Protein AF-A0AAW0AR37-F1 (afdb_monomer)

Structure (mmCIF, N/CA/C/O backbone):
data_AF-A0AAW0AR37-F1
#
_entry.id   AF-A0AAW0AR37-F1
#
loop_
_atom_site.group_PDB
_atom_site.id
_atom_site.type_symbol
_atom_site.label_atom_id
_atom_site.label_alt_id
_atom_site.label_comp_id
_atom_site.label_asym_id
_atom_site.label_entity_id
_atom_site.label_seq_id
_atom_site.pdbx_PDB_ins_code
_atom_site.Cartn_x
_atom_site.Cartn_y
_atom_site.Cartn_z
_atom_site.occupancy
_atom_site.B_iso_or_equiv
_atom_site.auth_seq_id
_atom_site.auth_comp_id
_atom_site.auth_asym_id
_atom_site.auth_atom_id
_atom_site.pdbx_PDB_model_num
ATOM 1 N N . LEU A 1 1 ? 0.937 -8.458 2.730 1.00 69.44 1 LEU A N 1
ATOM 2 C CA . LEU A 1 1 ? 0.124 -7.634 1.793 1.00 69.44 1 LEU A CA 1
ATOM 3 C C . LEU A 1 1 ? 0.194 -8.248 0.392 1.00 69.44 1 LEU A C 1
ATOM 5 O O . LEU A 1 1 ? 1.263 -8.709 0.004 1.00 69.44 1 LEU A O 1
ATOM 9 N N . ALA A 1 2 ? -0.920 -8.279 -0.346 1.00 78.06 2 ALA A N 1
ATOM 10 C CA . ALA A 1 2 ? -0.977 -8.737 -1.738 1.00 78.06 2 ALA A CA 1
ATOM 11 C C . ALA A 1 2 ? -1.330 -7.559 -2.655 1.00 78.06 2 ALA A C 1
ATOM 13 O O . ALA A 1 2 ? -2.296 -6.855 -2.383 1.00 78.06 2 ALA A O 1
ATOM 14 N N . ALA A 1 3 ? -0.569 -7.355 -3.728 1.00 80.69 3 ALA A N 1
ATOM 15 C CA . ALA A 1 3 ? -0.822 -6.315 -4.717 1.00 80.69 3 ALA A CA 1
ATOM 16 C C . ALA A 1 3 ? -1.089 -6.950 -6.084 1.00 80.69 3 ALA A C 1
ATOM 18 O O . ALA A 1 3 ? -0.327 -7.813 -6.526 1.00 80.69 3 ALA A O 1
ATOM 19 N N . GLN A 1 4 ? -2.167 -6.526 -6.745 1.00 85.75 4 GLN A N 1
ATOM 20 C CA . GLN A 1 4 ? -2.521 -6.962 -8.092 1.00 85.75 4 GLN A CA 1
ATOM 21 C C . GLN A 1 4 ? -2.204 -5.864 -9.101 1.00 85.75 4 GLN A C 1
ATOM 23 O O . GLN A 1 4 ? -2.548 -4.702 -8.901 1.00 85.75 4 GLN A O 1
ATOM 28 N N . ASN A 1 5 ? -1.566 -6.250 -10.198 1.00 86.31 5 ASN A N 1
ATOM 29 C CA . ASN A 1 5 ? -1.264 -5.368 -11.306 1.00 86.31 5 ASN A CA 1
ATOM 30 C C . ASN A 1 5 ? -2.269 -5.597 -12.446 1.00 86.31 5 ASN A C 1
ATOM 32 O O . ASN A 1 5 ? -2.212 -6.642 -13.092 1.00 86.31 5 ASN A O 1
ATOM 36 N N . PRO A 1 6 ? -3.176 -4.644 -12.725 1.00 85.62 6 PRO A N 1
ATOM 37 C CA . PRO A 1 6 ? -4.122 -4.762 -13.831 1.00 85.62 6 PRO A CA 1
ATOM 38 C C . PRO A 1 6 ? -3.506 -4.402 -15.194 1.00 85.62 6 PRO A C 1
ATOM 40 O O . PRO A 1 6 ? -4.170 -4.546 -16.219 1.00 85.62 6 PRO A O 1
ATOM 43 N N . PHE A 1 7 ? -2.264 -3.913 -15.234 1.00 86.75 7 PHE A N 1
ATOM 44 C CA . PHE A 1 7 ? -1.614 -3.442 -16.452 1.00 86.75 7 PHE A CA 1
ATOM 45 C C . PHE A 1 7 ? -0.697 -4.503 -17.070 1.00 86.75 7 PHE A C 1
ATOM 47 O O . PHE A 1 7 ? -0.149 -5.374 -16.396 1.00 86.75 7 PHE A O 1
ATOM 54 N N . ASN A 1 8 ? -0.469 -4.388 -18.379 1.00 90.06 8 ASN A N 1
ATOM 55 C CA . ASN A 1 8 ? 0.442 -5.239 -19.154 1.00 90.06 8 ASN A CA 1
ATOM 56 C C . ASN A 1 8 ? 1.924 -4.815 -19.055 1.00 90.06 8 ASN A C 1
ATOM 58 O O . ASN A 1 8 ? 2.732 -5.174 -19.909 1.00 90.0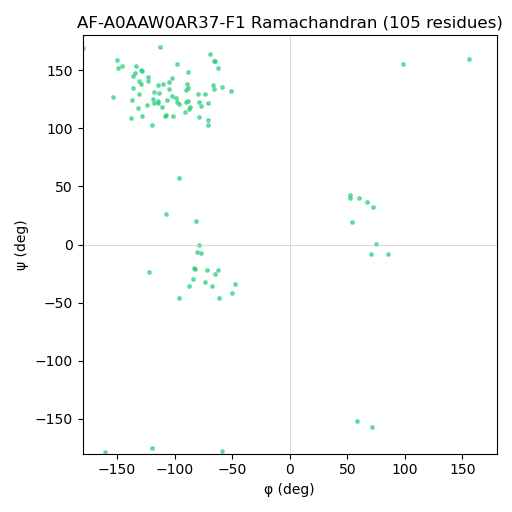6 8 ASN A O 1
ATOM 62 N N . LEU A 1 9 ? 2.279 -4.059 -18.020 1.00 90.81 9 LEU A N 1
ATOM 63 C CA . LEU A 1 9 ? 3.614 -3.531 -17.740 1.00 90.81 9 LEU A CA 1
ATOM 64 C C . LEU A 1 9 ? 3.956 -3.775 -16.272 1.00 90.81 9 LEU A C 1
ATOM 66 O O . LEU A 1 9 ? 3.054 -3.868 -15.448 1.00 90.81 9 LEU A O 1
ATOM 70 N N . GLU A 1 10 ? 5.239 -3.883 -15.936 1.00 92.31 10 GLU A N 1
ATOM 71 C CA . GLU A 1 10 ? 5.688 -4.119 -14.558 1.00 92.31 10 GLU A CA 1
ATOM 72 C C . GLU A 1 10 ? 5.384 -2.911 -13.659 1.00 92.31 10 GLU A C 1
ATOM 74 O O . GLU A 1 10 ? 5.610 -1.757 -14.045 1.00 92.31 10 GLU A O 1
ATOM 79 N N . LEU A 1 11 ? 4.894 -3.184 -12.449 1.00 91.19 11 LEU A N 1
ATOM 80 C CA . LEU A 1 11 ? 4.776 -2.196 -11.382 1.00 91.19 11 LEU A CA 1
ATOM 81 C C . LEU A 1 11 ? 5.790 -2.518 -10.287 1.00 91.19 11 LEU A C 1
ATOM 83 O O . LEU A 1 11 ? 5.932 -3.671 -9.894 1.00 91.19 11 LEU A O 1
ATOM 87 N N . THR A 1 12 ? 6.445 -1.500 -9.745 1.00 92.38 12 THR A N 1
ATOM 88 C CA . THR A 1 12 ? 7.321 -1.649 -8.579 1.00 92.38 12 THR A CA 1
ATOM 89 C C . THR A 1 12 ? 6.779 -0.829 -7.430 1.00 92.38 12 THR A C 1
ATOM 91 O O . THR A 1 12 ? 6.604 0.376 -7.565 1.00 92.38 12 THR A O 1
ATOM 94 N N . LEU A 1 13 ? 6.499 -1.477 -6.309 1.00 89.31 13 LEU A N 1
ATOM 95 C CA . LEU A 1 13 ? 6.001 -0.845 -5.097 1.00 89.31 13 LEU A CA 1
ATOM 96 C C . LEU A 1 13 ? 7.186 -0.364 -4.251 1.00 89.31 13 LEU A C 1
ATOM 98 O O . LEU A 1 13 ? 7.995 -1.177 -3.795 1.00 89.31 13 LEU A O 1
ATOM 102 N N . ASP A 1 14 ? 7.278 0.950 -4.049 1.00 89.81 14 ASP A N 1
ATOM 103 C CA . ASP A 1 14 ? 8.370 1.580 -3.301 1.00 89.81 14 ASP A CA 1
ATOM 104 C C . ASP A 1 14 ? 7.980 1.829 -1.844 1.00 89.81 14 ASP A C 1
ATOM 106 O O . ASP A 1 14 ? 8.742 1.511 -0.931 1.00 89.81 14 ASP A O 1
ATOM 110 N N . SER A 1 15 ? 6.782 2.368 -1.605 1.00 88.25 15 SER A N 1
ATOM 111 C CA . SER A 1 15 ? 6.295 2.607 -0.248 1.00 88.25 15 SER A CA 1
ATOM 112 C C . SER A 1 15 ? 4.777 2.518 -0.128 1.00 88.25 15 SER A C 1
ATOM 114 O O . SER A 1 15 ? 4.031 2.656 -1.106 1.00 88.25 15 SER A O 1
ATOM 116 N N . LEU A 1 16 ? 4.325 2.289 1.099 1.00 86.00 16 LEU A N 1
ATOM 117 C CA . LEU A 1 16 ? 2.928 2.226 1.492 1.00 86.00 16 LEU A CA 1
ATOM 118 C C . LEU A 1 16 ? 2.742 2.984 2.806 1.00 86.00 16 LEU A C 1
ATOM 120 O O . LEU A 1 16 ? 3.376 2.663 3.806 1.00 86.00 16 LEU A O 1
ATOM 124 N N . LEU A 1 17 ? 1.828 3.945 2.788 1.00 87.00 17 LEU A N 1
ATOM 125 C CA . LEU A 1 17 ? 1.294 4.615 3.960 1.00 87.00 17 LEU A CA 1
ATOM 126 C C . LEU A 1 17 ? -0.185 4.250 4.068 1.00 87.00 17 LEU A C 1
ATOM 128 O O . LEU A 1 17 ? -0.942 4.518 3.138 1.00 87.00 17 LEU A O 1
ATOM 132 N N . THR A 1 18 ? -0.630 3.659 5.166 1.00 83.31 18 THR A N 1
ATOM 133 C CA . TH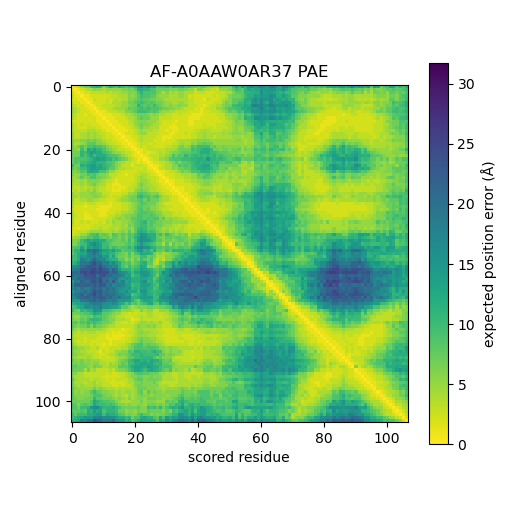R A 1 18 ? -2.045 3.324 5.352 1.00 83.31 18 THR A CA 1
ATOM 134 C C . THR A 1 18 ? -2.458 3.373 6.812 1.00 83.31 18 THR A C 1
ATOM 136 O O . THR A 1 18 ? -1.647 3.146 7.707 1.00 83.31 18 THR A O 1
ATOM 139 N N . ASN A 1 19 ? -3.734 3.662 7.044 1.00 84.81 19 ASN A N 1
ATOM 140 C CA . ASN A 1 19 ? -4.358 3.601 8.353 1.00 84.81 19 ASN A CA 1
ATOM 141 C C . ASN A 1 19 ? -5.409 2.497 8.354 1.00 84.81 19 ASN A C 1
ATOM 143 O O . ASN A 1 19 ? -6.350 2.523 7.563 1.00 84.81 19 ASN A O 1
ATOM 147 N N . ALA A 1 20 ? -5.262 1.558 9.277 1.00 80.88 20 ALA A N 1
ATOM 148 C CA . ALA A 1 20 ? -6.213 0.491 9.516 1.00 80.88 20 ALA A CA 1
ATOM 149 C C . ALA A 1 20 ? -7.058 0.802 10.757 1.00 80.88 20 ALA A C 1
ATOM 151 O O . ALA A 1 20 ? -6.578 1.357 11.753 1.00 80.88 20 ALA A O 1
ATOM 152 N N . GLY A 1 21 ? -8.331 0.445 10.714 1.00 80.50 21 GLY A N 1
ATOM 153 C CA . GLY A 1 21 ? -9.289 0.770 11.750 1.00 80.50 21 GLY A CA 1
ATOM 154 C C . GLY A 1 21 ? -10.526 -0.114 11.733 1.00 80.50 21 GLY A C 1
ATOM 155 O O . GLY A 1 21 ? -10.646 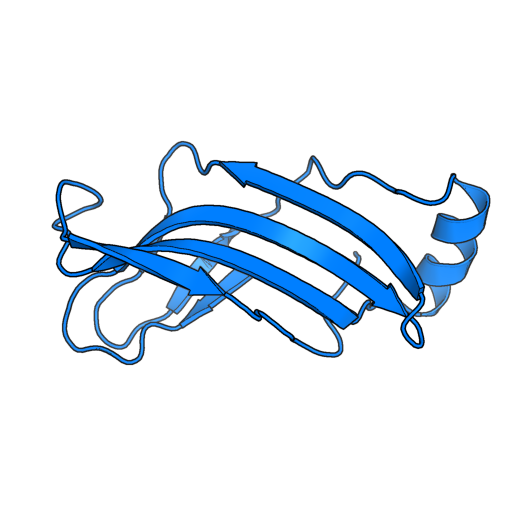-1.033 10.933 1.00 80.50 21 GLY A O 1
ATOM 156 N N . LEU A 1 22 ? -11.446 0.162 12.649 1.00 79.31 22 LEU A N 1
ATOM 157 C CA . LEU A 1 22 ? -12.726 -0.528 12.766 1.00 79.31 22 LEU A CA 1
ATOM 158 C C . LEU A 1 22 ? -13.814 0.519 13.002 1.00 79.31 22 LEU A C 1
ATOM 160 O O . LEU A 1 22 ? -13.630 1.424 13.819 1.00 79.31 22 LEU A O 1
ATOM 164 N N . ASN A 1 23 ? -14.941 0.415 12.291 1.00 76.44 23 ASN A N 1
ATOM 165 C CA . ASN A 1 23 ? -16.065 1.361 12.388 1.00 76.44 23 ASN A CA 1
ATOM 166 C C . ASN A 1 23 ? -15.639 2.836 12.205 1.00 76.44 23 ASN A C 1
ATOM 168 O O . ASN A 1 23 ? -16.078 3.716 12.944 1.00 76.44 23 ASN A O 1
ATOM 172 N N . GLY A 1 24 ? -14.721 3.104 11.269 1.00 73.12 24 GLY A N 1
ATOM 173 C CA . GLY A 1 24 ? -14.198 4.452 11.003 1.00 73.12 24 GLY A CA 1
ATOM 174 C C . GLY A 1 24 ? -13.211 4.991 12.047 1.00 73.12 24 GLY A C 1
ATOM 175 O O . GLY A 1 24 ? -12.708 6.100 11.894 1.00 73.12 24 GLY A O 1
ATOM 176 N N . THR A 1 2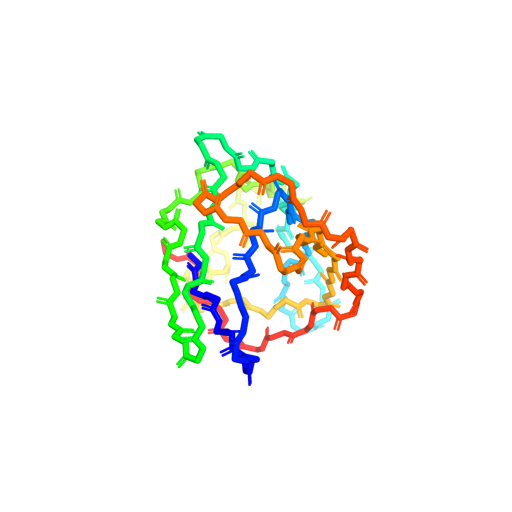5 ? -12.897 4.225 13.095 1.00 79.38 25 THR A N 1
ATOM 177 C CA . THR A 1 25 ? -11.892 4.601 14.099 1.00 79.38 25 THR A CA 1
ATOM 178 C C . THR A 1 25 ? -10.553 3.961 13.751 1.00 79.38 25 THR A C 1
ATOM 180 O O . THR A 1 25 ? -10.466 2.740 13.661 1.00 79.38 25 THR A O 1
ATOM 183 N N . GLY A 1 26 ? -9.507 4.768 13.555 1.00 79.62 26 GLY A N 1
ATOM 184 C CA . GLY A 1 26 ? -8.154 4.279 13.266 1.00 79.62 26 GLY A CA 1
ATOM 185 C C . GLY A 1 26 ? -7.482 3.670 14.499 1.00 79.62 26 GLY A C 1
ATOM 186 O O . GLY A 1 26 ? -7.420 4.306 15.553 1.00 79.62 26 GLY A O 1
ATOM 187 N N . PHE A 1 27 ? -6.950 2.459 14.353 1.00 76.12 27 PHE A N 1
ATOM 188 C CA . PHE A 1 27 ? -6.292 1.700 15.424 1.00 76.12 27 PHE A CA 1
ATOM 189 C C . PHE A 1 27 ? -4.847 1.316 15.102 1.00 76.12 27 PHE A C 1
ATOM 191 O O . PHE A 1 27 ? -4.054 1.088 16.018 1.00 76.12 27 PHE A O 1
ATOM 198 N N . ALA A 1 28 ? -4.505 1.253 13.819 1.00 76.19 28 ALA A N 1
ATOM 199 C CA . A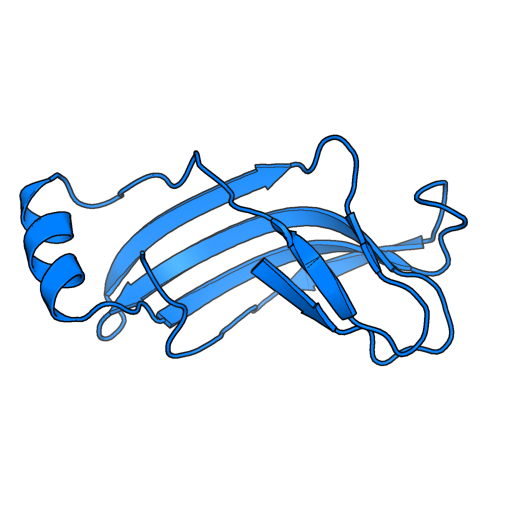LA A 1 28 ? -3.163 0.966 13.359 1.00 76.19 28 ALA A CA 1
ATOM 200 C C . ALA A 1 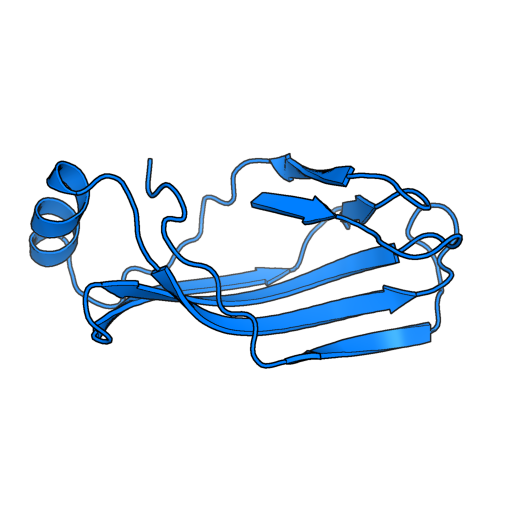28 ? -2.793 1.913 12.216 1.00 76.19 28 ALA A C 1
ATOM 202 O O . ALA A 1 28 ? -3.635 2.289 11.403 1.00 76.19 28 ALA A O 1
ATOM 203 N N . SER A 1 29 ? -1.531 2.297 12.150 1.00 80.25 29 SER A N 1
ATOM 204 C CA . SER A 1 29 ? -0.958 3.039 11.038 1.00 80.25 29 SER A CA 1
ATOM 205 C C . SER A 1 29 ? 0.305 2.326 10.588 1.00 80.25 29 SER A C 1
ATOM 207 O O . SER A 1 29 ? 1.084 1.833 11.403 1.00 80.25 29 SER A O 1
ATOM 209 N N . LEU A 1 30 ? 0.486 2.236 9.283 1.00 80.06 30 LEU A N 1
ATOM 210 C CA . LEU A 1 30 ? 1.644 1.636 8.657 1.00 80.06 30 LEU A CA 1
ATOM 211 C C . LEU A 1 30 ? 2.263 2.671 7.731 1.00 80.06 30 LEU A C 1
ATOM 213 O O . LEU A 1 30 ? 1.612 3.097 6.783 1.00 80.06 30 LEU A O 1
ATOM 217 N N . ASP A 1 31 ? 3.516 3.026 7.987 1.00 86.19 31 ASP A N 1
ATOM 218 C CA . ASP A 1 31 ? 4.365 3.782 7.071 1.00 86.19 31 ASP A CA 1
ATOM 219 C C . ASP A 1 31 ? 5.586 2.917 6.758 1.00 86.19 31 ASP A C 1
ATOM 221 O O . ASP A 1 31 ? 6.461 2.721 7.602 1.00 86.19 31 ASP A O 1
ATOM 225 N N . HIS A 1 32 ? 5.594 2.306 5.575 1.00 82.94 32 HIS A N 1
ATOM 226 C CA . HIS A 1 32 ? 6.592 1.317 5.201 1.00 82.94 32 HIS A CA 1
ATOM 227 C C . HIS A 1 32 ? 7.198 1.616 3.836 1.00 82.94 32 HIS A C 1
ATOM 229 O O . HIS A 1 32 ? 6.495 1.781 2.839 1.00 82.94 32 HIS A O 1
ATOM 235 N N . THR A 1 33 ? 8.527 1.619 3.785 1.00 87.00 33 THR A N 1
ATOM 236 C CA . THR A 1 33 ? 9.302 1.671 2.542 1.00 87.00 33 THR A CA 1
ATOM 237 C C . THR A 1 33 ? 9.918 0.299 2.295 1.00 87.00 33 THR A C 1
ATOM 239 O O . THR A 1 33 ? 10.628 -0.222 3.153 1.00 87.00 33 THR A O 1
ATOM 242 N N . PHE A 1 34 ? 9.653 -0.289 1.129 1.00 82.94 34 PHE A N 1
ATOM 243 C CA . PHE A 1 34 ? 10.083 -1.647 0.803 1.00 82.94 34 PHE A CA 1
ATOM 244 C C . PHE A 1 34 ? 11.557 -1.683 0.394 1.00 82.94 34 PHE A C 1
ATOM 246 O O . PHE A 1 34 ? 11.967 -1.042 -0.577 1.00 82.94 34 PHE A O 1
ATOM 253 N N . VAL A 1 35 ? 12.354 -2.476 1.115 1.00 84.19 35 VAL A N 1
ATOM 254 C CA . VAL A 1 35 ? 13.762 -2.746 0.797 1.00 84.19 35 VAL A CA 1
ATOM 255 C C . VAL A 1 35 ? 14.048 -4.245 1.009 1.00 84.19 35 VAL A C 1
ATOM 257 O O . VAL A 1 35 ? 14.096 -4.684 2.156 1.00 84.19 35 VAL A O 1
ATOM 260 N N . PRO A 1 36 ? 14.258 -5.051 -0.053 1.00 83.62 36 PRO A N 1
ATOM 261 C CA . PRO A 1 36 ? 14.157 -4.690 -1.469 1.00 83.62 36 PRO A CA 1
ATOM 262 C C . PRO A 1 36 ? 12.720 -4.324 -1.877 1.00 83.62 36 PRO A C 1
ATOM 264 O O . PRO A 1 36 ? 11.754 -4.709 -1.222 1.00 83.62 36 PRO A O 1
ATOM 267 N N . GLN A 1 37 ? 12.591 -3.573 -2.970 1.00 86.31 37 GLN A N 1
ATOM 268 C CA . GLN A 1 37 ? 11.293 -3.165 -3.517 1.00 86.31 37 GLN A CA 1
ATOM 269 C C . GLN A 1 37 ? 10.472 -4.383 -3.956 1.00 86.31 37 GLN A C 1
ATOM 271 O O . GLN A 1 37 ? 11.029 -5.401 -4.377 1.00 86.31 37 GLN A O 1
ATOM 276 N N . VAL A 1 38 ? 9.143 -4.268 -3.914 1.00 88.38 38 VAL A N 1
ATOM 277 C CA . VAL A 1 38 ? 8.256 -5.356 -4.349 1.00 88.38 38 VAL A CA 1
ATOM 278 C C . VAL A 1 38 ? 7.939 -5.181 -5.828 1.00 88.38 38 VAL A C 1
ATOM 280 O O . VAL A 1 38 ? 7.270 -4.228 -6.226 1.00 88.38 38 VAL A O 1
ATOM 283 N N . VAL A 1 39 ? 8.409 -6.122 -6.644 1.00 91.06 39 VAL A N 1
ATOM 284 C CA . VAL A 1 39 ? 8.133 -6.159 -8.083 1.00 91.06 39 VAL A CA 1
ATOM 285 C C . VAL A 1 39 ? 6.840 -6.927 -8.331 1.00 91.06 39 VAL A C 1
ATOM 287 O O . VAL A 1 39 ? 6.709 -8.087 -7.939 1.00 91.06 39 VAL A O 1
ATOM 290 N N . ILE A 1 40 ? 5.888 -6.281 -8.998 1.00 90.75 40 ILE A N 1
ATOM 291 C CA . ILE A 1 40 ? 4.593 -6.846 -9.366 1.00 90.75 40 ILE A CA 1
ATOM 292 C C . ILE A 1 40 ? 4.595 -7.097 -10.882 1.00 90.75 40 ILE A C 1
ATOM 294 O O . ILE A 1 40 ? 4.611 -6.139 -11.667 1.00 90.75 40 ILE A O 1
ATOM 298 N N . PRO A 1 41 ? 4.583 -8.368 -11.325 1.00 90.62 41 PRO A N 1
ATOM 299 C CA . PRO A 1 41 ? 4.672 -8.690 -12.743 1.00 90.62 41 PRO A CA 1
ATOM 300 C C . PRO A 1 41 ? 3.446 -8.182 -13.524 1.00 90.62 41 PRO A C 1
ATOM 302 O O . PRO A 1 41 ? 2.382 -7.970 -12.931 1.00 90.62 41 PRO A O 1
ATOM 305 N N . PRO A 1 42 ? 3.568 -7.994 -14.853 1.00 89.69 42 PRO A N 1
ATOM 306 C CA . PRO A 1 42 ? 2.443 -7.654 -15.724 1.00 89.69 42 PRO A CA 1
ATOM 307 C C . PRO A 1 42 ? 1.262 -8.610 -15.537 1.00 89.69 42 PRO A C 1
ATOM 309 O O . PRO A 1 42 ? 1.455 -9.825 -15.555 1.00 89.69 42 PRO A O 1
ATOM 312 N N . LEU A 1 43 ? 0.049 -8.066 -15.385 1.00 90.00 43 LEU A N 1
ATOM 313 C CA . LEU A 1 43 ? -1.202 -8.824 -15.210 1.00 90.00 43 LEU A CA 1
ATOM 314 C C . LEU A 1 43 ? -1.175 -9.846 -14.054 1.00 90.00 43 LEU A C 1
ATOM 316 O O . LEU A 1 43 ? -1.972 -10.785 -14.030 1.00 90.00 43 LEU A O 1
ATOM 320 N N . GLY A 1 44 ? -0.246 -9.690 -13.110 1.00 87.31 44 GLY A N 1
ATOM 321 C CA . GLY A 1 44 ? 0.006 -10.652 -12.046 1.00 87.31 44 GLY A CA 1
ATOM 322 C C . GLY A 1 44 ? -0.205 -10.084 -10.650 1.00 87.31 44 GLY A C 1
ATOM 323 O O . GLY A 1 44 ? -0.630 -8.945 -10.452 1.00 87.31 44 GLY A O 1
ATOM 324 N N . THR A 1 45 ? 0.110 -10.909 -9.658 1.00 86.69 45 THR A N 1
ATOM 325 C CA . THR A 1 45 ? 0.045 -10.551 -8.240 1.00 86.69 45 THR A CA 1
ATOM 326 C C . THR A 1 45 ? 1.399 -10.757 -7.587 1.00 86.69 45 THR A C 1
ATOM 328 O O . THR A 1 45 ? 2.051 -11.768 -7.847 1.00 86.69 45 THR A O 1
ATOM 331 N N . ALA A 1 46 ? 1.788 -9.857 -6.690 1.00 84.44 46 ALA A N 1
ATOM 332 C CA . ALA A 1 46 ? 2.940 -10.053 -5.822 1.00 84.44 46 ALA A CA 1
ATOM 333 C C . ALA A 1 46 ? 2.535 -9.931 -4.357 1.00 84.44 46 ALA A C 1
ATOM 335 O O . ALA A 1 46 ? 1.667 -9.138 -3.986 1.00 84.44 46 ALA A O 1
ATOM 336 N N . GLN A 1 47 ? 3.177 -10.740 -3.524 1.00 81.38 47 GLN A N 1
ATOM 337 C CA . GLN A 1 47 ? 3.038 -10.687 -2.079 1.00 81.38 47 GLN A CA 1
ATOM 338 C C . GLN A 1 47 ? 4.268 -9.983 -1.519 1.00 81.38 47 GLN A C 1
ATOM 340 O O . GLN A 1 47 ? 5.392 -10.383 -1.809 1.00 81.38 47 GLN A O 1
ATOM 345 N N . SER A 1 48 ? 4.064 -8.957 -0.700 1.00 69.31 48 SER A N 1
ATOM 346 C CA . SER A 1 48 ? 5.163 -8.255 -0.030 1.00 69.31 48 SER A CA 1
ATOM 347 C C . SER A 1 48 ? 5.699 -9.005 1.196 1.00 69.31 48 SER A C 1
ATOM 349 O O . SER A 1 48 ? 6.568 -8.493 1.891 1.00 69.31 48 SER A O 1
ATOM 351 N N . GLY A 1 49 ? 5.122 -10.166 1.525 1.00 67.25 49 GLY A N 1
ATOM 352 C CA . GLY A 1 49 ? 5.345 -10.846 2.799 1.00 67.25 49 GLY A CA 1
ATOM 353 C C . GLY A 1 49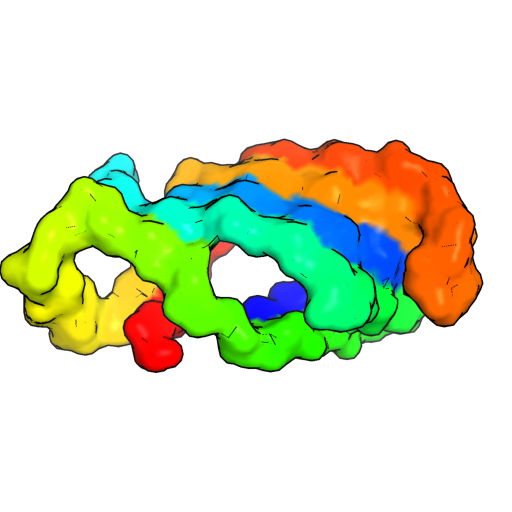 ? 4.678 -10.140 3.987 1.00 67.25 49 GLY A C 1
ATOM 354 O O . GLY A 1 49 ? 3.698 -9.397 3.822 1.00 67.25 49 GLY A O 1
ATOM 355 N N . ASN A 1 50 ? 5.215 -10.410 5.180 1.00 66.00 50 ASN A N 1
ATOM 356 C CA . ASN A 1 50 ? 4.773 -9.834 6.450 1.00 66.00 50 ASN A CA 1
ATOM 357 C C . ASN A 1 50 ? 5.514 -8.522 6.717 1.00 66.00 50 ASN A C 1
ATOM 359 O O . ASN A 1 50 ? 6.734 -8.465 6.582 1.00 66.00 50 ASN A O 1
ATOM 363 N N . ILE A 1 51 ? 4.780 -7.489 7.130 1.00 66.31 51 ILE A N 1
ATOM 364 C CA . ILE A 1 51 ? 5.347 -6.195 7.513 1.00 66.31 51 ILE A CA 1
ATOM 365 C C . ILE A 1 51 ? 5.207 -6.081 9.032 1.00 66.31 51 ILE A C 1
ATOM 367 O O . ILE A 1 51 ? 4.090 -6.030 9.536 1.00 66.31 51 ILE A O 1
ATOM 371 N N . ALA A 1 52 ? 6.329 -6.125 9.754 1.00 55.50 52 ALA A N 1
ATOM 372 C CA . ALA A 1 52 ? 6.340 -6.228 11.217 1.00 55.50 52 ALA A CA 1
ATOM 373 C C . ALA A 1 52 ? 6.158 -4.877 11.940 1.00 55.50 52 ALA A C 1
ATOM 375 O O . ALA A 1 52 ? 5.743 -4.856 13.095 1.00 55.50 52 ALA A O 1
ATOM 376 N N . ASP A 1 53 ? 6.417 -3.757 11.263 1.00 61.38 53 ASP A N 1
ATOM 377 C CA . ASP A 1 53 ? 6.450 -2.420 11.871 1.00 61.38 53 ASP A CA 1
ATOM 378 C C . ASP A 1 53 ? 5.121 -1.670 11.710 1.00 61.38 53 ASP A C 1
ATOM 380 O O . ASP A 1 53 ? 5.051 -0.580 11.140 1.00 61.38 53 ASP A O 1
ATOM 384 N N . VAL A 1 54 ? 4.034 -2.271 12.195 1.00 60.69 54 VAL A N 1
ATOM 385 C CA . VAL A 1 54 ? 2.727 -1.605 12.255 1.00 60.69 54 VAL A CA 1
ATOM 386 C C . VAL A 1 54 ? 2.632 -0.815 13.562 1.00 60.69 54 VAL A C 1
ATOM 388 O O . VAL A 1 54 ? 2.676 -1.387 14.652 1.00 60.69 54 VAL A O 1
ATOM 391 N N . LEU A 1 55 ? 2.473 0.507 13.472 1.00 68.81 55 LEU A N 1
ATOM 392 C CA . LEU A 1 55 ? 2.273 1.363 14.636 1.00 68.81 55 LEU A CA 1
ATOM 393 C C . LEU A 1 55 ? 0.833 1.234 15.135 1.00 68.81 55 LEU A C 1
ATOM 395 O O . LEU A 1 55 ? -0.114 1.599 14.443 1.00 68.81 55 LEU A O 1
ATOM 399 N N . LEU A 1 56 ? 0.662 0.785 16.373 1.00 66.06 56 LEU A N 1
ATOM 400 C CA . LEU A 1 56 ? -0.633 0.816 17.047 1.00 66.06 56 LEU A CA 1
ATOM 401 C C . LEU A 1 56 ? -0.890 2.234 17.560 1.00 66.06 56 LEU A C 1
ATOM 403 O O . LEU A 1 56 ? -0.235 2.697 18.494 1.00 66.06 56 LEU A O 1
ATOM 407 N N . THR A 1 57 ? -1.837 2.938 16.941 1.00 66.44 57 THR A N 1
ATOM 408 C CA . THR A 1 57 ? -2.196 4.311 17.337 1.00 66.44 57 THR A CA 1
ATOM 409 C C . THR A 1 57 ? -2.947 4.337 18.665 1.00 66.44 57 THR A C 1
ATOM 411 O O . THR A 1 57 ? -2.953 5.349 19.362 1.00 66.44 57 THR A O 1
ATOM 414 N N . GLN A 1 58 ? -3.559 3.212 19.028 1.00 58.16 58 GLN A N 1
ATOM 415 C CA . GLN A 1 58 ? -4.283 3.005 20.270 1.00 58.16 58 GLN A CA 1
ATOM 416 C C . GLN A 1 58 ? -3.584 1.864 21.025 1.00 58.16 58 GLN A C 1
ATOM 418 O O . GLN A 1 58 ? -3.377 0.798 20.454 1.00 58.16 58 GLN A O 1
ATOM 423 N N . GLY A 1 59 ? -3.179 2.090 22.280 1.00 54.69 59 GLY A N 1
ATOM 424 C CA . GLY A 1 59 ? -2.311 1.175 23.043 1.00 54.69 59 GLY A CA 1
ATOM 425 C C . GLY A 1 59 ? -2.841 -0.260 23.238 1.00 54.69 59 GLY A C 1
ATOM 426 O O . GLY A 1 59 ? -3.923 -0.619 22.781 1.00 54.69 59 GLY A O 1
ATOM 427 N N . LEU A 1 60 ? -2.089 -1.087 23.977 1.00 52.31 60 LEU A N 1
ATOM 428 C CA . LEU A 1 60 ? -2.281 -2.549 24.094 1.00 52.31 60 LEU A CA 1
ATOM 429 C C . LEU A 1 60 ? -3.732 -3.017 24.362 1.00 52.31 60 LEU A C 1
ATOM 431 O O . LEU A 1 60 ? -4.150 -4.058 23.864 1.00 52.31 60 LEU A O 1
ATOM 435 N N . ASN A 1 61 ? -4.521 -2.243 25.113 1.00 53.59 61 ASN A N 1
ATOM 436 C CA . ASN A 1 61 ? -5.922 -2.568 25.413 1.00 53.59 61 ASN A CA 1
ATOM 437 C C . ASN A 1 61 ? -6.835 -2.495 24.178 1.00 53.59 61 ASN A C 1
ATOM 439 O O . ASN A 1 61 ? -7.753 -3.297 24.038 1.00 53.59 61 ASN A O 1
ATOM 443 N N . SER A 1 62 ? -6.576 -1.558 23.267 1.00 55.12 62 SER A N 1
ATOM 444 C CA . SER A 1 62 ? -7.314 -1.446 22.007 1.00 55.12 62 SER A CA 1
ATOM 445 C C . SER A 1 62 ? -6.914 -2.548 21.032 1.00 55.12 62 SER A C 1
ATOM 447 O O . SER A 1 62 ? -7.767 -3.058 20.315 1.00 55.12 62 SER A O 1
ATOM 449 N N . PHE A 1 63 ? -5.653 -2.989 21.074 1.00 53.41 63 PHE A N 1
ATOM 450 C CA . PHE A 1 63 ? -5.198 -4.168 20.339 1.00 53.41 63 PHE A CA 1
ATOM 451 C C . PHE A 1 63 ? -5.929 -5.440 20.794 1.00 53.41 63 PHE A C 1
ATOM 453 O O . PHE A 1 63 ? -6.466 -6.167 19.964 1.00 53.41 63 PHE A O 1
ATOM 460 N N . LEU A 1 64 ? -6.062 -5.666 22.106 1.00 52.88 64 LEU A N 1
ATOM 461 C CA . LEU A 1 64 ? -6.819 -6.802 22.653 1.00 52.88 64 LEU A CA 1
ATOM 462 C C . LEU A 1 64 ? -8.315 -6.786 22.299 1.00 52.88 64 LEU A C 1
ATOM 464 O O . LEU A 1 64 ? -8.932 -7.844 22.310 1.00 52.88 64 LEU A O 1
ATOM 468 N N . ASN A 1 65 ? -8.895 -5.630 21.964 1.00 55.62 65 ASN A N 1
ATOM 469 C CA . ASN A 1 65 ? -10.271 -5.536 21.458 1.00 55.62 65 ASN A CA 1
ATOM 470 C C . ASN A 1 65 ? -10.381 -5.833 19.952 1.00 55.62 65 ASN A C 1
ATOM 472 O O . ASN A 1 65 ? -11.457 -6.200 19.487 1.00 55.62 65 ASN A O 1
ATOM 476 N N . ILE A 1 66 ? -9.285 -5.706 19.198 1.00 55.19 66 ILE A N 1
ATOM 477 C CA . ILE A 1 66 ? -9.208 -6.021 17.760 1.00 55.19 66 ILE A CA 1
ATOM 478 C C . ILE A 1 66 ? -8.860 -7.494 17.532 1.00 55.19 66 ILE A C 1
ATOM 480 O O . ILE A 1 66 ? -9.388 -8.104 16.607 1.00 55.19 66 ILE A O 1
ATOM 484 N N . VAL A 1 67 ? -8.020 -8.095 18.380 1.00 54.78 67 VAL A N 1
ATOM 485 C CA . VAL A 1 67 ? -7.640 -9.520 18.293 1.00 54.78 67 VAL A CA 1
ATOM 486 C C . VAL A 1 67 ? -8.857 -10.469 18.180 1.00 54.78 67 VAL A C 1
ATOM 488 O O . VAL A 1 67 ? -8.806 -11.362 17.336 1.00 54.78 67 VAL A O 1
ATOM 491 N N . PRO A 1 68 ? -9.974 -10.284 18.921 1.00 55.94 68 PRO A N 1
ATOM 492 C CA . PRO A 1 68 ? -11.191 -11.081 18.747 1.00 55.94 68 PRO A CA 1
ATOM 493 C C . PRO A 1 68 ? -11.877 -10.895 17.386 1.00 55.94 68 PRO A C 1
ATOM 495 O O . PRO A 1 68 ? -12.608 -11.780 16.952 1.00 55.94 68 PRO A O 1
ATOM 498 N N . VAL A 1 69 ? -11.678 -9.745 16.733 1.00 59.66 69 VAL A N 1
ATOM 499 C CA . VAL A 1 69 ? -12.272 -9.391 15.432 1.00 59.66 69 VAL A CA 1
ATOM 500 C C . VAL A 1 69 ? -11.438 -9.956 14.277 1.00 59.66 69 VAL A C 1
ATOM 502 O O . VAL A 1 69 ? -11.984 -10.287 13.229 1.00 59.66 69 VAL A O 1
ATOM 505 N N . GLY A 1 70 ? -10.122 -10.104 14.462 1.00 60.94 70 GLY A N 1
ATOM 506 C CA . GLY A 1 70 ? -9.212 -10.780 13.528 1.00 60.94 70 GLY A CA 1
ATOM 507 C C . GLY A 1 70 ? -8.935 -10.040 12.210 1.00 60.94 70 GLY A C 1
ATOM 508 O O . GLY A 1 70 ? -8.043 -10.445 11.464 1.00 60.94 70 GLY A O 1
ATOM 509 N N . ALA A 1 71 ? -9.648 -8.948 11.926 1.00 67.44 71 ALA A N 1
ATOM 510 C CA . ALA A 1 71 ? -9.483 -8.128 10.731 1.00 67.44 71 ALA A CA 1
ATOM 511 C C . ALA A 1 71 ? -9.734 -6.637 11.017 1.00 67.44 71 ALA A C 1
ATOM 513 O O . ALA A 1 71 ? -10.475 -6.280 11.934 1.00 67.44 71 ALA A O 1
ATOM 514 N N . LEU A 1 72 ? -9.115 -5.777 10.209 1.00 71.56 72 LEU A N 1
ATOM 515 C CA . LEU A 1 72 ? -9.250 -4.323 10.213 1.00 71.56 72 LEU A CA 1
ATOM 516 C C . LEU A 1 72 ? -9.550 -3.814 8.802 1.00 71.56 72 LEU A C 1
ATOM 518 O O . LEU A 1 72 ? -9.093 -4.378 7.812 1.00 71.56 72 LEU A O 1
ATOM 522 N N . ASP A 1 73 ? -10.268 -2.705 8.710 1.00 76.75 73 ASP A N 1
ATOM 523 C CA . ASP A 1 73 ? -10.495 -2.000 7.455 1.00 76.75 73 ASP A CA 1
ATOM 524 C C . ASP A 1 73 ? -9.389 -0.963 7.242 1.00 76.75 73 ASP A C 1
ATOM 526 O O . ASP A 1 73 ? -9.082 -0.185 8.144 1.00 76.75 73 ASP A O 1
ATOM 530 N N . LEU A 1 74 ? -8.796 -0.906 6.051 1.00 79.19 74 LEU A N 1
ATOM 531 C CA . LEU A 1 74 ? -7.982 0.231 5.632 1.00 79.19 74 LEU A CA 1
ATOM 532 C C . LEU A 1 74 ? -8.924 1.409 5.390 1.00 79.19 74 LEU A C 1
ATOM 534 O O . LEU A 1 74 ? -9.659 1.434 4.405 1.00 79.19 74 LEU A O 1
ATOM 538 N N . LEU A 1 75 ? -8.889 2.373 6.307 1.00 81.56 75 LEU A N 1
ATOM 539 C CA . LEU A 1 75 ? -9.694 3.597 6.279 1.00 81.56 75 LEU A CA 1
ATOM 540 C C . LEU A 1 75 ? -9.157 4.632 5.280 1.00 81.56 75 LEU A C 1
ATOM 542 O O . LEU A 1 75 ? -9.747 5.693 5.110 1.00 81.56 75 LEU A O 1
ATOM 546 N N . GLY A 1 76 ? -7.991 4.363 4.701 1.00 81.94 76 GLY A N 1
ATOM 547 C CA . GLY A 1 76 ? -7.328 5.234 3.750 1.00 81.94 76 GLY A CA 1
ATOM 548 C C . GLY A 1 76 ? -5.825 4.990 3.719 1.00 81.94 76 GLY A C 1
ATOM 549 O O . GLY A 1 76 ? -5.216 4.453 4.653 1.00 81.94 76 GLY A O 1
ATOM 550 N N . GLY A 1 77 ? -5.202 5.411 2.627 1.00 84.25 77 GLY A N 1
ATOM 551 C CA . GLY A 1 77 ? -3.770 5.271 2.448 1.00 84.25 77 GLY A CA 1
ATOM 552 C C . GLY A 1 77 ? -3.284 5.840 1.131 1.00 84.25 77 GLY A C 1
ATOM 553 O O . GLY A 1 77 ? -4.059 6.177 0.238 1.00 84.25 77 GLY A O 1
ATOM 554 N N . SER A 1 78 ? -1.970 5.936 1.010 1.00 87.06 78 SER A N 1
ATOM 555 C CA . SER A 1 78 ? -1.305 6.244 -0.241 1.00 87.06 78 SER A CA 1
ATOM 556 C C . SER A 1 78 ? -0.127 5.314 -0.455 1.00 87.06 78 SER A C 1
ATOM 558 O O . SER A 1 78 ? 0.542 4.909 0.491 1.00 87.06 78 SER A O 1
ATOM 560 N N . SER A 1 79 ? 0.147 4.998 -1.708 1.00 87.88 79 SER A N 1
ATOM 561 C CA . SER A 1 79 ? 1.288 4.192 -2.094 1.00 87.88 79 SER A CA 1
ATOM 562 C C . SER A 1 79 ? 2.054 4.867 -3.218 1.00 87.88 79 SER A C 1
ATOM 564 O O . SER A 1 79 ? 1.463 5.450 -4.129 1.00 87.88 79 SER A O 1
ATOM 566 N N . ASN A 1 80 ? 3.378 4.784 -3.147 1.00 90.19 80 ASN A N 1
ATOM 567 C CA . ASN A 1 80 ? 4.246 5.179 -4.242 1.00 90.19 80 ASN A CA 1
ATOM 568 C C . ASN A 1 80 ? 4.638 3.932 -5.030 1.00 90.19 80 ASN A C 1
ATOM 570 O O . ASN A 1 80 ? 5.205 2.982 -4.481 1.00 90.19 80 ASN A O 1
ATOM 574 N N . VAL A 1 81 ? 4.326 3.955 -6.321 1.00 90.56 81 VAL A N 1
ATOM 575 C CA . VAL A 1 81 ? 4.561 2.864 -7.263 1.00 90.56 81 VAL A CA 1
ATOM 576 C C . VAL A 1 81 ? 5.311 3.417 -8.472 1.00 90.56 81 VAL A C 1
ATOM 578 O O . VAL A 1 81 ? 5.120 4.566 -8.858 1.00 90.56 81 VAL A O 1
ATOM 581 N N . ARG A 1 82 ? 6.148 2.613 -9.118 1.00 93.81 82 ARG A N 1
ATOM 582 C CA . ARG A 1 82 ? 6.757 2.927 -10.415 1.00 93.81 82 ARG A CA 1
ATOM 583 C C . ARG A 1 82 ? 6.189 2.031 -11.500 1.00 93.81 82 ARG A C 1
ATOM 585 O O . ARG A 1 82 ? 6.364 0.814 -11.458 1.00 93.81 82 ARG A O 1
ATOM 592 N N . ALA A 1 83 ? 5.548 2.641 -12.491 1.00 90.81 83 ALA A N 1
ATOM 593 C CA . ALA A 1 83 ? 4.993 1.949 -13.646 1.00 90.81 83 ALA A CA 1
ATOM 594 C C . ALA A 1 83 ? 6.022 1.828 -14.776 1.00 90.81 83 ALA A C 1
ATOM 596 O O . ALA A 1 83 ? 6.745 2.7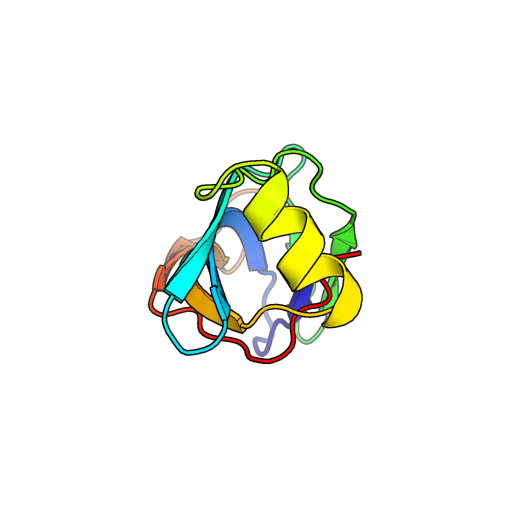78 -15.078 1.00 90.81 83 ALA A O 1
ATOM 597 N N . GLY A 1 84 ? 6.086 0.664 -15.419 1.00 89.44 84 GLY A N 1
ATOM 598 C CA . GLY A 1 84 ? 7.010 0.400 -16.523 1.00 89.44 84 GLY A CA 1
ATOM 599 C C . GLY A 1 84 ? 8.448 0.254 -16.035 1.00 89.44 84 GLY A C 1
ATOM 600 O O . GLY A 1 84 ? 9.387 0.680 -16.707 1.00 89.44 84 GLY A O 1
ATOM 601 N N . SER A 1 85 ? 8.605 -0.279 -14.827 1.00 90.06 85 SER A N 1
ATOM 602 C CA . SER A 1 85 ? 9.900 -0.698 -14.298 1.00 90.06 85 SER A CA 1
ATOM 603 C C . SER A 1 85 ? 10.408 -1.936 -15.053 1.00 90.06 85 SER A C 1
ATOM 605 O O . SER A 1 85 ? 9.672 -2.567 -15.812 1.00 90.06 85 SER A O 1
ATOM 607 N N . ILE A 1 86 ? 11.700 -2.234 -14.923 1.00 87.56 86 ILE A N 1
ATOM 608 C CA . ILE A 1 86 ? 12.284 -3.491 -15.400 1.00 87.56 86 ILE A CA 1
ATOM 609 C C . ILE A 1 86 ? 13.056 -4.089 -14.231 1.00 87.56 86 ILE A C 1
ATOM 611 O O . ILE A 1 86 ? 14.085 -3.540 -13.829 1.00 87.56 86 ILE A O 1
ATOM 615 N N . SER A 1 87 ? 12.562 -5.202 -13.686 1.00 86.44 87 SER A N 1
ATOM 616 C CA . SER A 1 87 ? 13.130 -5.852 -12.500 1.00 86.44 87 SER A CA 1
ATOM 617 C C . SER A 1 87 ? 13.311 -4.893 -11.316 1.00 86.44 87 SER A C 1
ATOM 619 O O . SER A 1 87 ? 14.356 -4.895 -10.667 1.00 86.44 87 SER A O 1
ATOM 621 N N . GLY A 1 88 ? 12.332 -4.025 -11.048 1.00 81.56 88 GLY A N 1
ATOM 622 C CA . GLY A 1 88 ? 12.408 -3.075 -9.930 1.00 81.56 88 GLY A CA 1
ATOM 623 C C . GLY A 1 88 ? 13.136 -1.767 -10.243 1.00 81.56 88 GLY A C 1
ATOM 624 O O . GLY A 1 88 ? 13.128 -0.830 -9.443 1.00 81.56 88 GLY A O 1
ATOM 625 N N . VAL A 1 89 ? 13.771 -1.648 -11.411 1.00 86.31 89 VAL A N 1
ATOM 626 C CA . VAL A 1 89 ? 14.644 -0.515 -11.753 1.00 86.31 89 VAL A CA 1
ATOM 627 C C . VAL A 1 89 ? 13.947 0.433 -12.732 1.00 86.31 89 VAL A C 1
ATOM 629 O O . VAL A 1 89 ? 13.281 -0.005 -13.669 1.00 86.31 89 VAL A O 1
ATOM 632 N N . ARG A 1 90 ? 14.128 1.752 -12.539 1.00 87.19 90 ARG A N 1
ATOM 633 C CA . ARG A 1 90 ? 13.470 2.827 -13.321 1.00 87.19 90 ARG A CA 1
ATOM 634 C C . ARG A 1 90 ? 11.933 2.743 -13.235 1.00 87.19 90 ARG A C 1
ATOM 636 O O . ARG A 1 90 ? 11.412 2.327 -12.206 1.00 87.19 90 ARG A O 1
ATOM 643 N N . GLY A 1 91 ? 11.220 3.211 -14.256 1.00 88.06 91 GLY A N 1
ATOM 644 C CA . GLY A 1 91 ? 9.767 3.369 -14.265 1.00 88.06 91 GLY A CA 1
ATOM 645 C C . GLY A 1 91 ? 9.324 4.804 -13.969 1.00 88.06 91 GLY A C 1
ATOM 646 O O . GLY A 1 91 ? 10.055 5.591 -13.363 1.00 88.06 91 GLY A O 1
ATOM 647 N N . ALA A 1 92 ? 8.131 5.150 -14.441 1.00 90.81 92 ALA A N 1
ATOM 648 C CA . ALA A 1 92 ? 7.501 6.433 -14.177 1.00 90.81 92 ALA A CA 1
ATOM 649 C C . ALA A 1 92 ? 6.857 6.410 -12.781 1.00 90.81 92 ALA A C 1
ATOM 651 O O . ALA A 1 92 ? 6.111 5.470 -12.487 1.00 90.81 92 ALA A O 1
ATOM 652 N N . PRO A 1 93 ? 7.126 7.406 -11.919 1.00 92.69 93 PRO A N 1
ATOM 653 C CA . PRO A 1 93 ? 6.514 7.465 -10.601 1.00 92.69 93 PRO A CA 1
ATOM 654 C C . PRO A 1 93 ? 5.005 7.684 -10.726 1.00 92.69 93 PRO A C 1
ATOM 656 O O . PRO A 1 93 ? 4.541 8.554 -11.462 1.00 92.69 93 PRO A O 1
ATOM 659 N N . LEU A 1 94 ? 4.253 6.898 -9.970 1.00 88.12 94 LEU A N 1
ATOM 660 C CA . LEU A 1 94 ? 2.810 6.943 -9.844 1.00 88.12 94 LEU A CA 1
ATOM 661 C C . LEU A 1 94 ? 2.465 6.927 -8.357 1.00 88.12 94 LEU A C 1
ATOM 663 O O . LEU A 1 94 ? 2.741 5.961 -7.646 1.00 88.12 94 LEU A O 1
ATOM 667 N N . LYS A 1 95 ? 1.837 8.002 -7.892 1.00 88.94 95 LYS A N 1
ATOM 668 C CA . LYS A 1 95 ? 1.258 8.037 -6.554 1.00 88.94 95 LYS A CA 1
ATOM 669 C C . LYS A 1 95 ? -0.182 7.555 -6.636 1.00 88.94 95 LYS A C 1
ATOM 671 O O . LYS A 1 95 ? -0.981 8.138 -7.364 1.00 88.94 95 LYS A O 1
ATOM 676 N N . ILE A 1 96 ? -0.496 6.513 -5.881 1.00 84.81 96 ILE A N 1
ATOM 677 C CA . ILE A 1 96 ? -1.859 6.031 -5.678 1.00 84.81 96 ILE A CA 1
ATOM 678 C C . ILE A 1 96 ? -2.331 6.598 -4.342 1.00 84.81 96 ILE A C 1
ATOM 680 O O . ILE A 1 96 ? -1.637 6.454 -3.337 1.00 84.81 96 ILE A O 1
ATOM 684 N N . THR A 1 97 ? -3.466 7.284 -4.329 1.00 85.56 97 THR A N 1
ATOM 685 C CA . THR A 1 97 ? -4.111 7.799 -3.113 1.00 85.56 97 THR A CA 1
ATOM 686 C C . THR A 1 97 ? -5.422 7.069 -2.873 1.00 85.56 97 THR A C 1
ATOM 688 O O . THR A 1 97 ? -5.869 6.309 -3.730 1.00 85.56 97 THR A O 1
ATOM 691 N N . ASP A 1 98 ? -6.010 7.293 -1.699 1.00 81.88 98 ASP A N 1
ATOM 692 C CA . ASP A 1 98 ? -7.348 6.812 -1.348 1.00 81.88 98 ASP A CA 1
ATOM 693 C C . ASP A 1 98 ? -7.461 5.279 -1.406 1.00 81.88 98 ASP A C 1
ATOM 695 O O . ASP A 1 98 ? -8.443 4.704 -1.868 1.00 81.88 98 ASP A O 1
ATOM 699 N N . LEU A 1 99 ? -6.405 4.603 -0.937 1.00 79.56 99 LEU A N 1
ATOM 700 C CA . LEU A 1 99 ? -6.387 3.152 -0.781 1.00 79.56 99 LEU A CA 1
ATOM 701 C C . LEU A 1 99 ? -7.290 2.741 0.385 1.00 79.56 99 LEU A C 1
ATOM 703 O O . LEU A 1 99 ? -6.895 2.844 1.548 1.00 79.56 99 LEU A O 1
ATOM 707 N N . GLU A 1 100 ? -8.476 2.247 0.053 1.00 81.25 100 GLU A N 1
ATOM 708 C CA . GLU A 1 100 ? -9.440 1.680 0.993 1.00 81.25 100 GLU A CA 1
ATOM 709 C C . GLU A 1 100 ? -9.622 0.184 0.724 1.00 81.25 100 GLU A C 1
ATOM 711 O O . GLU A 1 100 ? -9.700 -0.264 -0.422 1.00 81.25 100 GLU A O 1
ATOM 716 N N . GLN A 1 101 ? -9.678 -0.611 1.789 1.00 75.19 101 GLN A N 1
ATOM 717 C CA . GLN A 1 101 ? -9.892 -2.052 1.697 1.00 75.19 101 GLN A CA 1
ATOM 718 C C . GLN A 1 101 ? -10.534 -2.555 2.980 1.00 75.19 101 GLN A C 1
ATOM 720 O O . GLN A 1 101 ? -10.003 -2.338 4.062 1.00 75.19 101 GLN A O 1
ATOM 725 N N . THR A 1 102 ? -11.647 -3.268 2.871 1.00 75.25 102 THR A N 1
ATOM 726 C CA . THR A 1 102 ? -12.315 -3.851 4.036 1.00 75.25 102 THR A CA 1
ATOM 727 C C . THR A 1 102 ? -11.770 -5.240 4.365 1.00 75.25 102 THR A C 1
ATOM 729 O O . THR A 1 102 ? -11.345 -5.986 3.477 1.00 75.25 102 THR A O 1
ATOM 732 N N . GLY A 1 103 ? -11.780 -5.598 5.650 1.00 66.62 103 GLY A N 1
ATOM 733 C CA . GLY A 1 103 ? -11.484 -6.953 6.119 1.00 66.62 103 GLY A CA 1
ATOM 734 C C . GLY A 1 103 ? -10.038 -7.416 5.915 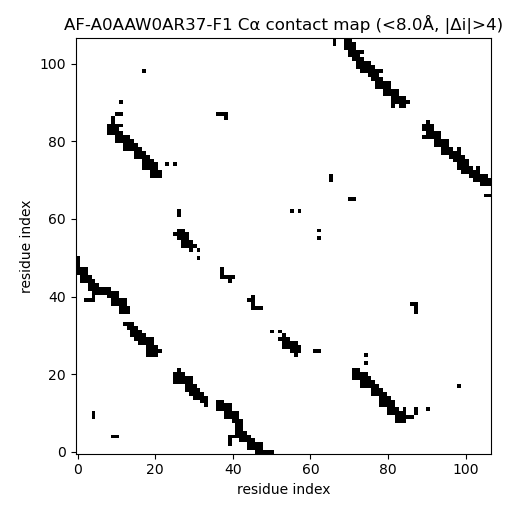1.00 66.62 103 GLY A C 1
ATOM 735 O O . GLY A 1 103 ? -9.807 -8.589 5.621 1.00 66.62 103 GLY A O 1
ATOM 736 N N . VAL A 1 104 ? -9.056 -6.527 6.065 1.00 69.25 104 VAL A N 1
ATOM 737 C CA . VAL A 1 104 ? -7.634 -6.895 6.039 1.00 69.25 104 VAL A CA 1
ATOM 738 C C . VAL A 1 104 ? -7.278 -7.671 7.315 1.00 69.25 104 VAL A C 1
ATOM 740 O O . VAL A 1 104 ? -7.460 -7.139 8.410 1.00 69.25 104 VAL A O 1
ATOM 743 N N . PRO A 1 105 ? -6.764 -8.912 7.219 1.00 65.81 105 PRO A N 1
ATOM 744 C CA . PRO A 1 105 ? -6.399 -9.703 8.394 1.00 65.81 105 PRO A CA 1
ATOM 745 C C . PRO A 1 105 ? -5.342 -9.005 9.260 1.00 65.81 105 PRO A C 1
ATOM 747 O O . PRO A 1 105 ? -4.349 -8.502 8.734 1.00 65.81 105 PRO A O 1
ATOM 750 N N . ALA A 1 106 ? -5.544 -9.007 10.580 1.00 58.69 106 ALA A N 1
ATOM 751 C CA . ALA A 1 106 ? -4.666 -8.360 11.565 1.00 58.69 106 ALA A CA 1
ATOM 752 C C . ALA A 1 106 ? -3.835 -9.366 12.398 1.00 58.69 106 ALA A C 1
ATOM 754 O O . ALA A 1 106 ? -3.489 -9.078 13.543 1.00 58.69 106 ALA A O 1
ATOM 755 N N . SER A 1 107 ? -3.571 -10.556 11.843 1.00 55.47 107 SER A N 1
ATOM 756 C CA . SER A 1 107 ? -2.878 -11.682 12.497 1.00 55.47 107 SER A CA 1
ATOM 757 C C . SER A 1 107 ? -1.358 -11.611 12.425 1.00 55.47 107 SER A C 1
ATOM 759 O O . SER A 1 107 ? -0.868 -11.338 11.304 1.00 55.47 107 SER A O 1
#

Secondary structure (DSSP, 8-state):
-EEE--SSS-EEEEEEEEEEEETTEEEEEEEEEEEEEEEE-TT-EEE-------EESS-HHHHHHHTTT-EEEEEEEEEEEEET-BTTB--EEEEE----EEEEE--

Sequence (107 aa):
LAAQNPFNLELTLDSLLTNAGLNGTGFASLDHTFVPQVVIPPLGTAQSGNIADVLLTQGLNSFLNIVPVGALDLLGGSSNVRAGSISGVRGAPLKITDLEQTGVPAS

Radius of gyration: 14.74 Å; Cα contacts (8 Å, |Δi|>4): 253; chains: 1; bounding box: 31×20×45 Å

pLDDT: mean 78.16, std 12.1, range [52.31, 93.81]

Solvent-accessible surface area (backbone atoms only — not comparable to full-atom values): 5863 Å² total; per-residue (Å²): 87,78,48,75,34,92,42,93,45,26,36,21,41,44,34,42,38,36,32,28,17,59,96,92,43,72,38,32,37,33,76,46,71,46,82,77,60,44,58,22,47,50,65,30,68,29,70,71,53,83,78,86,74,62,44,61,76,40,59,73,72,55,48,63,63,41,59,85,64,46,43,29,25,32,79,28,25,38,34,40,31,19,45,58,23,60,96,64,44,74,42,51,83,41,79,46,67,75,46,64,46,77,69,42,72,71,124

Mean predicted aligned error: 8.0 Å

Nearest PDB structures (foldseek):
  8btk-assembly1_TA  TM=4.848E-01  e=2.788E-02  Canis lupus familiaris
  8b5l-assembly1_q  TM=4.576E-01  e=4.950E-02  Oryctolagus cuniculus
  8b7d-assembly1_A  TM=4.322E-01  e=2.788E-02  Homo sapiens
  3but-assembly1_A-2  TM=3.899E-01  e=2.038E-02  Archaeoglobus fulgidus DSM 4304
  8rjd-assembly1_5  TM=4.716E-01  e=3.416E-01  Canis lupus familiaris

Organism: NCBI:txid2862362

Foldseek 3Di:
DKDFAQAQAKKWWAWKWWFWADPLDTFKIDTDGDVVIWIAHGRGMTDSPDDPPIDGPDDPVVVVVCVVVQFTKGSWIKTWMFTRADPNHDHDIDIDTGDIDGGHGPD